Protein AF-A0A376KKJ8-F1 (afdb_monomer_lite)

Structure (mmCIF, N/CA/C/O backbone):
data_AF-A0A376KKJ8-F1
#
_entry.id   AF-A0A376KKJ8-F1
#
loop_
_atom_site.group_PDB
_atom_site.id
_atom_site.type_symbol
_atom_site.label_atom_id
_atom_site.label_alt_id
_atom_site.label_comp_id
_atom_site.label_asym_id
_atom_site.label_entity_id
_atom_site.label_seq_id
_atom_site.pdbx_PDB_ins_code
_atom_site.Cartn_x
_atom_site.Cartn_y
_atom_site.Cartn_z
_atom_site.occupancy
_atom_site.B_iso_or_equiv
_atom_site.auth_seq_id
_atom_site.auth_comp_id
_atom_site.auth_asym_id
_atom_site.auth_atom_id
_atom_site.pdbx_PDB_model_num
ATOM 1 N N . MET A 1 1 ? 28.569 -7.471 -25.775 1.00 50.12 1 MET A N 1
ATOM 2 C CA . MET A 1 1 ? 27.825 -6.444 -25.018 1.00 50.12 1 MET A CA 1
ATOM 3 C C . MET A 1 1 ? 26.397 -6.938 -24.947 1.00 50.12 1 MET A C 1
ATOM 5 O O . MET A 1 1 ? 25.691 -6.871 -25.944 1.00 50.12 1 MET A O 1
ATOM 9 N N . ASP A 1 2 ? 26.037 -7.576 -23.836 1.00 45.41 2 ASP A N 1
ATOM 10 C CA . ASP A 1 2 ? 24.750 -8.255 -23.702 1.00 45.41 2 ASP A CA 1
ATOM 11 C C . ASP A 1 2 ? 23.635 -7.220 -23.566 1.00 45.41 2 ASP A C 1
ATOM 13 O O . ASP A 1 2 ? 23.469 -6.583 -22.526 1.00 45.41 2 ASP A O 1
ATOM 17 N N . ASN A 1 3 ? 22.871 -7.044 -24.643 1.00 54.09 3 ASN A N 1
ATOM 18 C CA . ASN A 1 3 ? 21.657 -6.242 -24.657 1.00 54.09 3 ASN A CA 1
ATOM 19 C C . ASN A 1 3 ? 20.567 -6.985 -23.874 1.00 54.09 3 ASN A C 1
ATOM 21 O O . ASN A 1 3 ? 19.736 -7.686 -24.451 1.00 54.09 3 ASN A O 1
ATOM 25 N N . LYS A 1 4 ? 20.578 -6.863 -22.541 1.00 48.69 4 LYS A N 1
ATOM 26 C CA . LYS A 1 4 ? 19.458 -7.301 -21.702 1.00 48.69 4 LYS A CA 1
ATOM 27 C C . LYS A 1 4 ? 18.276 -6.362 -21.931 1.00 48.69 4 LYS A C 1
ATOM 29 O O . LYS A 1 4 ? 18.080 -5.401 -21.194 1.00 48.69 4 LYS 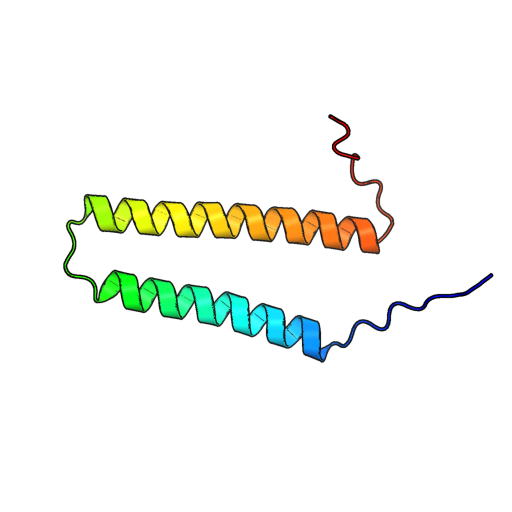A O 1
ATOM 34 N N . ILE A 1 5 ? 17.487 -6.652 -22.960 1.00 57.47 5 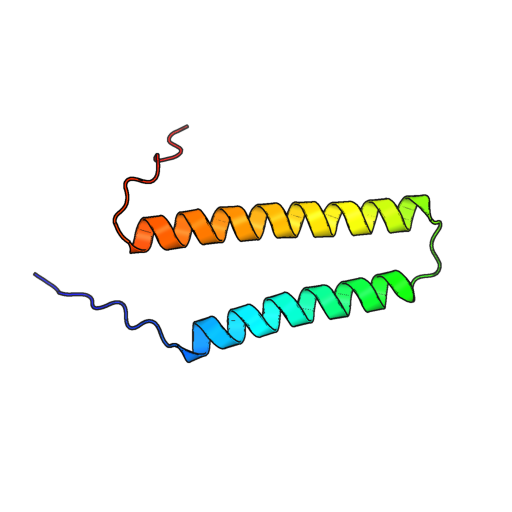ILE A N 1
ATOM 35 C CA . ILE A 1 5 ? 16.137 -6.114 -23.105 1.00 57.47 5 ILE A CA 1
ATOM 36 C C . ILE A 1 5 ? 15.360 -6.636 -21.896 1.00 57.47 5 ILE A C 1
ATOM 38 O O . ILE A 1 5 ? 15.049 -7.823 -21.811 1.00 57.47 5 ILE A O 1
ATOM 42 N N . SER A 1 6 ? 15.112 -5.771 -20.916 1.00 54.56 6 SER A N 1
ATOM 43 C CA . SER A 1 6 ? 14.190 -6.061 -19.825 1.00 54.56 6 SER A CA 1
ATOM 44 C C . SER A 1 6 ? 12.807 -6.209 -20.447 1.00 54.56 6 SER A C 1
ATOM 46 O O . SER A 1 6 ? 12.126 -5.236 -20.753 1.00 54.56 6 SER A O 1
ATOM 48 N N . THR A 1 7 ? 12.412 -7.448 -20.734 1.00 58.78 7 THR A N 1
ATOM 49 C CA . THR A 1 7 ? 11.068 -7.762 -21.207 1.00 58.78 7 THR A CA 1
ATOM 50 C C . THR A 1 7 ? 10.100 -7.492 -20.062 1.00 58.78 7 THR A C 1
ATOM 52 O O . THR A 1 7 ? 9.820 -8.363 -19.242 1.00 58.78 7 THR A O 1
ATOM 55 N N . TYR A 1 8 ? 9.618 -6.256 -19.965 1.00 60.38 8 TYR A N 1
ATOM 56 C CA . TYR A 1 8 ? 8.504 -5.924 -19.093 1.00 60.38 8 TYR A CA 1
ATOM 57 C C . TYR A 1 8 ? 7.295 -6.688 -19.608 1.00 60.38 8 TYR A C 1
ATOM 59 O O . TYR A 1 8 ? 6.794 -6.414 -20.697 1.00 60.38 8 TYR A O 1
ATOM 67 N N . SER A 1 9 ? 6.849 -7.681 -18.843 1.00 75.38 9 SER A N 1
ATOM 68 C CA . SER A 1 9 ? 5.595 -8.349 -19.150 1.00 75.38 9 SER A CA 1
ATOM 69 C C . SER A 1 9 ? 4.463 -7.377 -18.808 1.00 75.38 9 SER A C 1
ATOM 71 O O . SER A 1 9 ? 4.284 -7.073 -17.624 1.00 75.38 9 SER A O 1
ATOM 73 N N . PRO A 1 10 ? 3.685 -6.879 -19.786 1.00 74.19 10 PRO A N 1
ATOM 74 C CA . PRO A 1 10 ? 2.551 -5.995 -19.510 1.00 74.19 10 PRO A CA 1
ATOM 75 C C . PRO A 1 10 ? 1.548 -6.640 -18.541 1.00 74.19 10 PRO A C 1
ATOM 77 O O . PRO A 1 10 ? 0.889 -5.938 -17.776 1.00 74.19 10 PRO A O 1
ATOM 80 N N . ALA A 1 11 ? 1.503 -7.976 -18.490 1.00 82.12 11 ALA A N 1
ATOM 81 C CA . ALA A 1 11 ? 0.721 -8.720 -17.512 1.00 82.12 11 ALA A CA 1
ATOM 82 C C . ALA A 1 11 ? 1.168 -8.455 -16.062 1.00 82.12 11 ALA A C 1
ATOM 84 O O . ALA A 1 11 ? 0.320 -8.282 -15.192 1.00 82.12 11 ALA A O 1
ATOM 85 N N . PHE A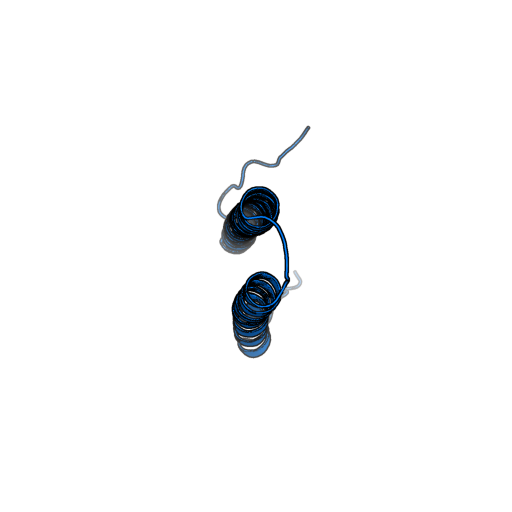 1 12 ? 2.475 -8.363 -15.787 1.00 80.56 12 PHE A N 1
ATOM 86 C CA . PHE A 1 12 ? 2.983 -8.107 -14.433 1.00 80.56 12 PHE A CA 1
ATOM 87 C C . PHE A 1 12 ? 2.583 -6.714 -13.929 1.00 80.56 12 PHE A C 1
ATOM 89 O O . PHE A 1 12 ? 2.127 -6.571 -12.795 1.00 80.56 12 PHE A O 1
ATOM 96 N N . SER A 1 13 ? 2.680 -5.696 -14.788 1.00 80.44 13 SER A N 1
ATOM 97 C CA . SER A 1 13 ? 2.259 -4.332 -14.450 1.00 80.44 13 SER A CA 1
ATOM 98 C C . SER A 1 13 ? 0.761 -4.258 -14.151 1.00 80.44 13 SER A C 1
ATOM 100 O O . SER A 1 13 ? 0.372 -3.679 -13.141 1.00 80.44 13 SER A O 1
ATOM 102 N N . ILE A 1 14 ? -0.082 -4.889 -14.972 1.00 86.12 14 ILE A N 1
ATOM 103 C CA . ILE A 1 14 ? -1.539 -4.903 -14.762 1.00 86.12 14 ILE A CA 1
ATOM 104 C C . ILE A 1 14 ? -1.898 -5.624 -13.456 1.00 86.12 14 ILE A C 1
ATOM 106 O O . ILE A 1 14 ? -2.682 -5.106 -12.662 1.00 86.12 14 ILE A O 1
ATOM 110 N N . VAL A 1 15 ? -1.293 -6.787 -13.194 1.00 89.62 15 VAL A N 1
ATOM 111 C CA . VAL A 1 15 ? -1.538 -7.554 -11.963 1.00 89.62 15 VAL A CA 1
ATOM 112 C C . VAL A 1 15 ? -1.101 -6.773 -10.721 1.00 89.62 15 VAL A C 1
ATOM 114 O O . VAL A 1 15 ? -1.821 -6.777 -9.728 1.00 89.62 15 VAL A O 1
ATOM 117 N N . SER A 1 16 ? 0.021 -6.050 -10.778 1.00 86.94 16 SER A N 1
ATOM 118 C CA . SER A 1 16 ? 0.486 -5.194 -9.677 1.00 86.94 16 SER A CA 1
ATOM 119 C C . SER A 1 16 ? -0.511 -4.073 -9.347 1.00 86.94 16 SER A C 1
ATOM 121 O O . SER A 1 16 ? -0.832 -3.845 -8.181 1.00 86.94 16 SER A O 1
ATOM 123 N N . TRP A 1 17 ? -1.083 -3.425 -10.367 1.00 86.44 17 TRP A N 1
ATOM 124 C CA . TRP A 1 17 ? -2.118 -2.402 -10.178 1.00 86.44 17 TRP A CA 1
ATOM 125 C C . TRP A 1 17 ? -3.417 -2.975 -9.607 1.00 86.44 17 TRP A C 1
ATOM 127 O O . TRP A 1 17 ? -3.999 -2.381 -8.700 1.00 86.44 17 TRP A O 1
ATOM 137 N N . ILE A 1 18 ? -3.849 -4.145 -10.082 1.00 93.50 18 ILE A N 1
ATOM 138 C CA . ILE A 1 18 ? -5.026 -4.834 -9.538 1.00 93.50 18 ILE A CA 1
ATOM 139 C C . ILE A 1 18 ? -4.790 -5.236 -8.080 1.00 93.50 18 ILE A C 1
ATOM 141 O O . ILE A 1 18 ? -5.667 -5.027 -7.247 1.00 93.50 18 ILE A O 1
ATOM 145 N N . ALA A 1 19 ? -3.610 -5.764 -7.747 1.00 92.25 19 ALA A N 1
ATOM 146 C CA . ALA A 1 19 ? -3.258 -6.127 -6.377 1.00 92.25 19 ALA A CA 1
ATOM 147 C C . ALA A 1 19 ? -3.237 -4.902 -5.449 1.00 92.25 19 ALA A C 1
ATOM 149 O O . ALA A 1 19 ? -3.736 -4.974 -4.327 1.00 92.25 19 ALA A O 1
ATOM 150 N N . LEU A 1 20 ? -2.723 -3.763 -5.924 1.00 91.75 2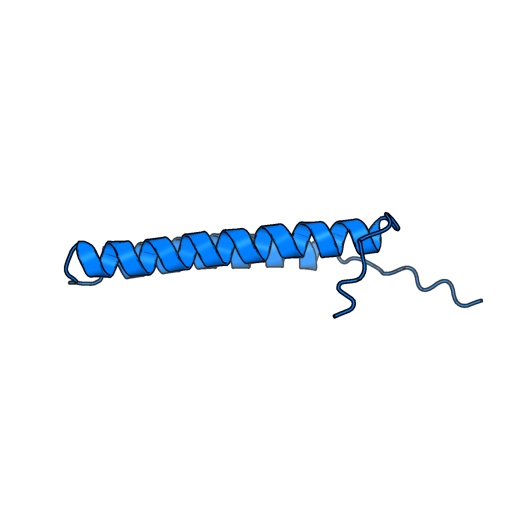0 LEU A N 1
ATOM 151 C CA . LEU A 1 20 ? -2.702 -2.512 -5.166 1.00 91.75 20 LEU A CA 1
ATOM 152 C C . LEU A 1 20 ? -4.119 -1.987 -4.903 1.00 91.75 20 LEU A C 1
ATOM 154 O O . LEU A 1 20 ? -4.481 -1.743 -3.753 1.00 91.75 20 LEU A O 1
ATOM 158 N N . VAL A 1 21 ? -4.946 -1.866 -5.946 1.00 93.88 21 VAL A N 1
ATOM 159 C CA . VAL A 1 21 ? -6.336 -1.398 -5.810 1.00 93.88 21 VAL A CA 1
ATOM 160 C C . VAL A 1 21 ? -7.162 -2.374 -4.970 1.00 93.88 21 VAL A C 1
ATOM 162 O O . VAL A 1 21 ? -7.876 -1.953 -4.062 1.00 93.88 21 VAL A O 1
ATOM 165 N N . GLY A 1 22 ? -7.021 -3.677 -5.211 1.00 96.31 22 GLY A N 1
ATOM 166 C CA . GLY A 1 22 ? -7.687 -4.724 -4.441 1.00 96.31 22 GLY A CA 1
ATOM 167 C C . GLY A 1 22 ? -7.300 -4.696 -2.961 1.00 96.31 22 GLY A C 1
ATOM 168 O O . GLY A 1 22 ? -8.173 -4.817 -2.101 1.00 96.31 22 GLY A O 1
ATOM 169 N N . GLY A 1 23 ? -6.022 -4.463 -2.650 1.00 94.38 23 GLY A N 1
ATOM 170 C CA . GLY A 1 23 ? -5.532 -4.305 -1.281 1.00 94.38 23 GLY A CA 1
ATOM 171 C C . GLY A 1 23 ? -6.139 -3.094 -0.573 1.00 94.38 23 GLY A C 1
ATOM 172 O O . GLY A 1 23 ? -6.614 -3.227 0.553 1.00 94.38 23 GLY A O 1
ATOM 173 N N . ILE A 1 24 ? -6.205 -1.939 -1.247 1.00 95.25 24 ILE A N 1
ATOM 174 C CA . ILE A 1 24 ? -6.843 -0.725 -0.710 1.00 95.25 24 ILE A CA 1
ATOM 175 C C . ILE A 1 24 ? -8.321 -0.982 -0.406 1.00 95.25 24 ILE A C 1
ATOM 177 O O . ILE A 1 24 ? -8.783 -0.694 0.696 1.00 95.25 24 ILE A O 1
ATOM 181 N N . VAL A 1 25 ? -9.061 -1.550 -1.361 1.00 96.25 25 VAL A N 1
ATOM 182 C CA . VAL A 1 25 ? -10.496 -1.826 -1.200 1.00 96.25 25 VAL A CA 1
ATOM 183 C C . VAL A 1 25 ? -10.735 -2.810 -0.058 1.00 96.25 25 VAL A C 1
ATOM 185 O O . VAL A 1 25 ? -11.556 -2.544 0.816 1.00 96.25 25 VAL A O 1
ATOM 188 N N . THR A 1 26 ? -9.985 -3.912 -0.016 1.00 95.56 26 THR A N 1
ATOM 189 C CA . THR A 1 26 ? -10.120 -4.930 1.038 1.00 95.56 26 THR A CA 1
ATOM 190 C C . THR A 1 26 ? -9.808 -4.348 2.418 1.00 95.56 26 THR A C 1
ATOM 192 O O . THR A 1 26 ? -10.532 -4.615 3.376 1.00 95.56 26 THR A O 1
ATOM 195 N N . TYR A 1 27 ? -8.780 -3.500 2.521 1.00 94.06 27 TYR A N 1
ATOM 196 C CA . TYR A 1 27 ? -8.432 -2.819 3.766 1.00 94.06 27 TYR A CA 1
ATOM 197 C C . TYR A 1 27 ? -9.539 -1.873 4.235 1.00 94.06 27 TYR A C 1
ATOM 199 O O . TYR A 1 27 ? -9.929 -1.910 5.400 1.00 94.06 27 TYR A O 1
ATOM 207 N N . LEU A 1 28 ? -10.073 -1.042 3.335 1.00 93.69 28 LEU A N 1
ATOM 208 C CA . LEU A 1 28 ? -11.144 -0.101 3.665 1.00 93.69 28 LEU A CA 1
ATOM 209 C C . LEU A 1 28 ? -12.432 -0.826 4.073 1.00 93.69 28 LEU A C 1
ATOM 211 O O . LEU A 1 28 ? -13.080 -0.403 5.026 1.00 93.69 28 LEU A O 1
ATOM 215 N N . LEU A 1 29 ? -12.773 -1.938 3.414 1.00 94.56 29 LEU A N 1
ATOM 216 C CA . LEU A 1 29 ? -13.910 -2.778 3.803 1.00 94.56 29 LEU A CA 1
ATOM 217 C C . LEU A 1 29 ? -13.713 -3.403 5.191 1.00 94.56 29 LEU A C 1
ATOM 219 O O . LEU A 1 29 ? -14.631 -3.374 6.012 1.00 94.56 29 LEU A O 1
ATOM 223 N N . GLY A 1 30 ? -12.515 -3.916 5.486 1.00 91.81 30 GLY A N 1
ATOM 224 C CA . GLY A 1 30 ? -12.181 -4.444 6.811 1.00 91.81 30 GLY A CA 1
ATOM 225 C C . GLY A 1 30 ? -12.252 -3.371 7.899 1.00 91.81 30 GLY A C 1
ATOM 226 O O . GLY A 1 30 ? -12.849 -3.586 8.952 1.00 91.81 30 GLY A O 1
ATOM 227 N N . LEU A 1 31 ? -11.716 -2.182 7.616 1.00 91.19 31 LEU A N 1
ATOM 228 C CA . LEU A 1 31 ? -11.746 -1.044 8.531 1.00 91.19 31 LEU A CA 1
ATOM 229 C C . LEU A 1 31 ? -13.171 -0.522 8.763 1.00 91.19 31 LEU A C 1
ATOM 231 O O . LEU A 1 31 ? -13.506 -0.098 9.872 1.00 91.19 31 LEU A O 1
ATOM 235 N N . TRP A 1 32 ? -14.023 -0.567 7.737 1.00 88.25 32 TRP A N 1
ATOM 236 C CA . TRP A 1 32 ? -15.434 -0.207 7.851 1.00 88.25 32 TRP A CA 1
ATOM 237 C C . TRP A 1 32 ? -16.177 -1.160 8.789 1.00 88.25 32 TRP A C 1
ATOM 239 O O . TRP A 1 32 ? -16.870 -0.698 9.695 1.00 88.25 32 TRP A O 1
ATOM 249 N N . ASN A 1 33 ? -15.966 -2.470 8.626 1.00 90.88 33 ASN A N 1
ATOM 250 C CA . ASN A 1 33 ? -16.653 -3.504 9.399 1.00 90.88 33 ASN A CA 1
ATOM 251 C C . ASN A 1 33 ? -16.120 -3.686 10.833 1.00 90.88 33 ASN A C 1
ATOM 253 O O . ASN A 1 33 ? -16.812 -4.249 11.674 1.00 90.88 33 ASN A O 1
ATOM 257 N N . ALA A 1 34 ? -14.900 -3.236 11.134 1.00 88.75 34 ALA A N 1
ATOM 258 C CA . ALA A 1 34 ? -14.338 -3.348 12.479 1.00 88.75 34 ALA A CA 1
ATOM 259 C C . ALA A 1 34 ? -15.138 -2.509 13.496 1.00 88.75 34 ALA A C 1
ATOM 261 O O . ALA A 1 34 ? -15.320 -1.310 13.297 1.00 88.75 34 ALA A O 1
ATOM 262 N N . GLU A 1 35 ? -15.578 -3.089 14.611 1.00 84.94 35 GLU A N 1
ATOM 263 C CA . GLU A 1 35 ? -16.110 -2.321 15.746 1.00 84.94 35 GLU A CA 1
ATOM 264 C C . GLU A 1 35 ? -14.944 -1.715 16.538 1.00 84.94 35 GLU A C 1
ATOM 266 O O . GLU A 1 35 ? -14.371 -2.336 17.427 1.00 84.94 35 GLU A O 1
ATOM 271 N N . MET A 1 36 ? -14.551 -0.498 16.165 1.00 87.19 36 MET A N 1
ATOM 272 C CA . MET A 1 36 ? -13.470 0.267 16.795 1.00 87.19 36 MET A CA 1
ATOM 273 C C . MET A 1 36 ? -13.899 1.718 16.990 1.00 87.19 36 MET A C 1
ATOM 275 O O . MET A 1 36 ? -14.751 2.228 16.251 1.00 87.19 36 MET A O 1
ATOM 279 N N . GLN A 1 37 ? -13.279 2.401 17.954 1.00 88.06 37 GLN A N 1
ATOM 280 C CA . GLN A 1 37 ? -13.491 3.831 18.157 1.00 88.06 37 GLN A CA 1
ATOM 281 C C . GLN A 1 37 ? -13.031 4.646 16.938 1.00 88.06 37 GLN A C 1
ATOM 283 O O . GLN A 1 37 ? -12.146 4.253 16.174 1.00 88.06 37 GLN A O 1
ATOM 288 N N . LEU A 1 38 ? -13.644 5.817 16.742 1.00 84.62 38 LEU A N 1
ATOM 289 C CA . LEU A 1 38 ? -13.397 6.643 15.558 1.00 84.62 38 LEU A CA 1
ATOM 290 C C . LEU A 1 38 ? -11.951 7.176 15.495 1.00 84.62 38 LEU A C 1
ATOM 292 O O . LEU A 1 38 ? -11.415 7.376 14.407 1.00 84.62 38 LEU A O 1
ATOM 296 N N . ASN A 1 39 ? -11.306 7.355 16.652 1.00 87.19 39 ASN A N 1
ATOM 297 C CA . ASN A 1 39 ? -9.892 7.729 16.772 1.00 87.19 39 ASN A CA 1
ATOM 298 C C . ASN A 1 39 ? -8.950 6.622 16.249 1.00 87.19 39 ASN A C 1
ATOM 300 O O . ASN A 1 39 ? -8.036 6.908 15.478 1.00 87.19 39 ASN A O 1
ATOM 304 N N . GLU A 1 40 ? -9.205 5.364 16.601 1.00 86.56 40 GLU A N 1
ATOM 305 C CA . GLU A 1 40 ? -8.442 4.190 16.183 1.00 86.56 40 GLU A CA 1
ATOM 306 C C . GLU A 1 40 ? -8.659 3.920 14.696 1.00 86.56 40 GLU A C 1
ATOM 308 O O . GLU A 1 40 ? -7.699 3.729 13.949 1.00 86.56 40 GLU A O 1
ATOM 313 N N . LYS A 1 41 ? -9.907 4.020 14.220 1.00 87.81 41 LYS A N 1
ATOM 314 C CA . LYS A 1 41 ? -10.205 3.930 12.784 1.00 87.81 41 LYS A CA 1
ATOM 315 C C . LYS A 1 41 ? -9.469 5.003 11.979 1.00 87.81 41 LYS A C 1
ATOM 317 O O . LYS A 1 41 ? -8.913 4.704 10.922 1.00 87.81 41 LYS A O 1
ATOM 322 N N . GLY A 1 42 ? -9.426 6.235 12.488 1.00 90.56 42 GLY A N 1
ATOM 323 C CA . GLY A 1 42 ? -8.674 7.335 11.882 1.00 90.56 42 GLY A CA 1
ATOM 324 C C . GLY A 1 42 ? -7.165 7.074 11.835 1.00 90.56 42 GLY A C 1
ATOM 325 O O . GLY A 1 42 ? -6.531 7.363 10.821 1.00 90.56 42 GLY A O 1
ATOM 326 N N . TYR A 1 43 ? -6.597 6.470 12.884 1.00 93.19 43 TYR A N 1
ATOM 327 C CA . TYR A 1 43 ? -5.188 6.069 12.917 1.00 93.19 43 TYR A CA 1
ATOM 328 C C . TYR A 1 43 ? -4.858 5.045 11.822 1.00 93.19 43 TYR A C 1
ATOM 330 O O . TYR A 1 43 ? -3.929 5.251 11.041 1.00 93.19 43 TYR A O 1
ATOM 338 N N . TYR A 1 44 ? -5.658 3.983 11.699 1.00 92.62 44 TYR A N 1
ATOM 339 C CA . TYR A 1 44 ? -5.484 2.969 10.655 1.00 92.62 44 TYR A CA 1
ATOM 340 C C . TYR A 1 44 ? -5.640 3.550 9.242 1.00 92.62 44 TYR A C 1
ATOM 342 O O . TYR A 1 44 ? -4.842 3.257 8.349 1.00 92.62 44 TYR A O 1
ATOM 350 N N . PHE A 1 45 ? -6.597 4.459 9.046 1.00 92.50 45 PHE A N 1
ATOM 351 C CA . PHE A 1 45 ? -6.732 5.180 7.783 1.00 92.50 45 PHE A CA 1
ATOM 352 C C . PHE A 1 45 ? -5.488 6.026 7.454 1.00 92.50 45 PHE A C 1
ATOM 354 O O . PHE A 1 45 ? -4.987 5.974 6.331 1.00 92.50 45 PHE A O 1
ATOM 361 N N . ALA A 1 46 ? -4.942 6.758 8.430 1.00 94.69 46 ALA A N 1
ATOM 362 C CA . ALA A 1 46 ? -3.728 7.550 8.240 1.00 94.69 46 ALA A CA 1
ATOM 363 C C . ALA A 1 46 ? -2.519 6.677 7.860 1.00 94.69 46 ALA A C 1
ATOM 365 O O . ALA A 1 46 ? -1.759 7.042 6.961 1.00 94.69 46 ALA A O 1
ATOM 366 N N . VAL A 1 47 ? -2.369 5.500 8.479 1.00 94.69 47 VAL A N 1
ATOM 367 C CA . VAL A 1 47 ? -1.320 4.528 8.125 1.00 94.69 47 VAL A CA 1
ATOM 368 C C . VAL A 1 47 ? -1.454 4.069 6.672 1.00 94.69 47 VAL A C 1
ATOM 370 O O . VAL A 1 47 ? -0.452 4.040 5.955 1.00 94.69 47 VAL A O 1
ATOM 373 N N . LEU A 1 48 ? -2.671 3.769 6.203 1.00 94.25 48 LEU A N 1
ATOM 374 C CA . LEU A 1 48 ? -2.904 3.418 4.799 1.00 94.25 48 LEU A CA 1
ATOM 375 C C . LEU A 1 48 ? -2.481 4.555 3.854 1.00 94.25 48 LEU A C 1
ATOM 377 O O . LEU A 1 48 ? -1.784 4.304 2.872 1.00 94.25 48 LEU A O 1
ATOM 381 N N . VAL A 1 49 ? -2.837 5.805 4.159 1.00 95.19 49 VAL A N 1
ATOM 382 C CA . VAL A 1 49 ? -2.462 6.968 3.333 1.00 95.19 49 VAL A CA 1
ATOM 383 C C . VAL A 1 49 ? -0.943 7.157 3.279 1.00 95.19 49 VAL A C 1
ATOM 385 O O . VAL A 1 49 ? -0.386 7.343 2.195 1.00 95.19 49 VAL A O 1
ATOM 388 N N . LEU A 1 50 ? -0.254 7.060 4.418 1.00 95.88 50 LEU A N 1
ATOM 389 C CA . LEU A 1 50 ? 1.209 7.151 4.478 1.00 95.88 50 LEU A CA 1
AT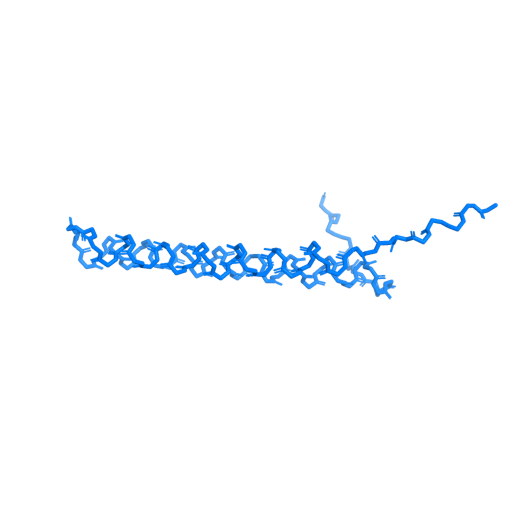OM 390 C C . LEU A 1 50 ? 1.881 6.009 3.700 1.00 95.88 50 LEU A C 1
ATOM 392 O O . LEU A 1 50 ? 2.850 6.238 2.972 1.00 95.88 50 LEU A O 1
ATOM 396 N N . GLY A 1 51 ? 1.337 4.793 3.794 1.00 94.19 51 GLY A N 1
ATOM 397 C CA . GLY A 1 51 ? 1.792 3.642 3.016 1.00 94.19 51 GLY A CA 1
ATOM 398 C C . GLY A 1 51 ? 1.645 3.856 1.507 1.00 94.19 51 GLY A C 1
ATOM 399 O O . GLY A 1 51 ? 2.593 3.619 0.757 1.00 94.19 51 GLY A O 1
ATOM 400 N N . LEU A 1 52 ? 0.499 4.379 1.056 1.00 94.25 52 LEU A N 1
ATOM 401 C CA . LEU A 1 52 ? 0.264 4.707 -0.356 1.00 94.25 52 LEU A CA 1
ATOM 402 C C . LEU A 1 52 ? 1.192 5.814 -0.857 1.00 94.25 52 LEU A C 1
ATOM 404 O O . LEU A 1 52 ? 1.715 5.720 -1.967 1.00 94.25 52 LEU A O 1
ATOM 408 N N . PHE A 1 53 ? 1.444 6.835 -0.037 1.00 93.44 53 PHE A N 1
ATOM 409 C CA . PHE A 1 53 ? 2.396 7.895 -0.359 1.00 93.44 53 PHE A CA 1
ATOM 410 C C . PHE A 1 53 ? 3.819 7.349 -0.552 1.00 93.44 53 PHE A C 1
ATOM 412 O O . PHE A 1 53 ? 4.489 7.694 -1.532 1.00 93.44 53 PHE A O 1
ATOM 419 N N . SER A 1 54 ? 4.263 6.455 0.337 1.00 93.06 54 SER A N 1
ATOM 420 C CA . SER A 1 54 ? 5.556 5.770 0.221 1.00 93.06 54 SER A CA 1
ATOM 421 C C . SER A 1 54 ? 5.632 4.919 -1.052 1.00 93.06 54 SER A C 1
ATOM 423 O O . SER A 1 54 ? 6.568 5.063 -1.842 1.00 93.06 54 SER A O 1
ATOM 425 N N . ALA A 1 55 ? 4.605 4.104 -1.320 1.00 90.88 55 ALA A N 1
ATOM 426 C CA . ALA A 1 55 ? 4.541 3.260 -2.511 1.00 90.88 55 ALA A CA 1
ATOM 427 C C . ALA A 1 55 ? 4.566 4.079 -3.814 1.00 90.88 55 ALA A C 1
ATOM 429 O O . ALA A 1 55 ? 5.325 3.757 -4.727 1.00 90.88 55 ALA A O 1
ATOM 430 N N . ALA A 1 56 ? 3.796 5.169 -3.897 1.00 90.12 56 ALA A N 1
ATOM 431 C CA . ALA A 1 56 ? 3.775 6.049 -5.065 1.00 90.12 56 ALA A CA 1
ATOM 432 C C . ALA A 1 56 ? 5.111 6.783 -5.272 1.00 90.12 56 ALA A C 1
ATOM 434 O O . ALA A 1 56 ? 5.558 6.957 -6.407 1.00 90.12 56 ALA A O 1
ATOM 435 N N . SER A 1 57 ? 5.773 7.192 -4.186 1.00 89.81 57 SER A N 1
ATOM 436 C CA . SER A 1 57 ? 7.109 7.798 -4.247 1.00 89.81 57 SER A CA 1
ATOM 437 C C . SER A 1 57 ? 8.143 6.799 -4.768 1.00 89.81 57 SER A C 1
ATOM 439 O O . S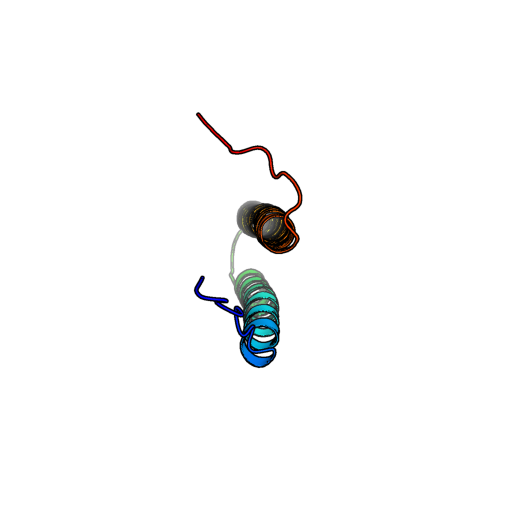ER A 1 57 ? 8.904 7.116 -5.680 1.00 89.81 57 SER A O 1
ATOM 441 N N . TYR A 1 58 ? 8.103 5.560 -4.271 1.00 88.06 58 TYR A N 1
ATOM 442 C CA . TYR A 1 58 ? 8.975 4.485 -4.734 1.00 88.06 58 TYR A CA 1
ATOM 443 C C . TYR A 1 58 ? 8.742 4.138 -6.210 1.00 88.06 58 TYR A C 1
ATOM 445 O O . TYR A 1 58 ? 9.701 4.005 -6.968 1.00 88.06 58 TYR A O 1
ATOM 453 N N . GLN A 1 59 ? 7.482 4.057 -6.651 1.00 87.38 59 GLN A N 1
ATOM 454 C CA . GLN A 1 59 ? 7.133 3.796 -8.053 1.00 87.38 59 GLN A CA 1
ATOM 455 C C . GLN A 1 59 ? 7.710 4.854 -9.004 1.00 87.38 59 GLN A C 1
ATOM 457 O O . GLN A 1 59 ? 8.193 4.494 -10.077 1.00 87.38 59 GLN A O 1
ATOM 462 N N . LYS A 1 60 ? 7.725 6.136 -8.608 1.00 82.94 60 LYS A N 1
ATOM 463 C CA . LYS A 1 60 ? 8.373 7.205 -9.389 1.00 82.94 60 LYS A CA 1
ATOM 464 C C . LYS A 1 60 ? 9.879 6.992 -9.482 1.00 82.94 60 LYS A C 1
ATOM 466 O O . LYS A 1 60 ? 10.409 6.984 -10.581 1.00 82.94 60 LYS A O 1
ATOM 471 N N . THR A 1 61 ? 10.559 6.727 -8.367 1.00 85.81 61 THR A N 1
ATOM 472 C CA . THR A 1 61 ? 12.006 6.455 -8.377 1.00 85.81 61 THR A CA 1
ATOM 473 C C . THR A 1 61 ? 12.362 5.228 -9.217 1.00 85.81 61 THR A C 1
ATOM 475 O O . THR A 1 61 ? 13.365 5.234 -9.924 1.00 85.81 61 THR A O 1
ATOM 478 N N . VAL A 1 62 ? 11.554 4.169 -9.154 1.00 83.06 62 VAL A N 1
ATOM 479 C CA . VAL A 1 62 ? 11.745 2.961 -9.962 1.00 83.06 62 VAL A CA 1
ATOM 480 C C . VAL A 1 62 ? 11.547 3.259 -11.450 1.00 83.06 62 VAL A C 1
ATOM 482 O O . VAL A 1 62 ? 12.399 2.878 -12.248 1.00 83.06 62 VAL A O 1
ATOM 485 N N . ARG A 1 63 ? 10.491 3.995 -11.826 1.00 83.44 63 ARG A N 1
ATOM 486 C CA . ARG A 1 63 ? 10.281 4.468 -13.204 1.00 83.44 63 ARG A CA 1
ATOM 487 C C . ARG A 1 63 ? 11.457 5.316 -13.689 1.00 83.44 63 ARG A C 1
ATOM 489 O O . ARG A 1 63 ? 11.992 5.043 -14.755 1.00 83.44 63 ARG A O 1
ATOM 496 N N . ASP A 1 64 ? 11.889 6.290 -12.897 1.00 79.12 64 ASP A N 1
ATOM 497 C CA . ASP A 1 64 ? 12.955 7.219 -13.279 1.00 79.12 64 ASP A CA 1
ATOM 498 C C . ASP A 1 64 ? 14.300 6.484 -13.459 1.00 79.12 64 ASP A C 1
ATOM 500 O O . ASP A 1 64 ? 15.044 6.774 -14.396 1.00 79.12 64 ASP A O 1
ATOM 504 N N . LYS A 1 65 ? 14.575 5.457 -12.635 1.00 78.25 65 LYS A N 1
ATOM 505 C CA . LYS A 1 65 ? 15.711 4.536 -12.828 1.00 78.25 65 LYS A CA 1
ATOM 506 C C . LYS A 1 65 ? 15.632 3.765 -14.147 1.00 78.25 65 LYS A C 1
ATOM 508 O O . LYS A 1 65 ? 16.670 3.505 -14.750 1.00 78.25 65 LYS A O 1
ATOM 513 N N . TYR A 1 66 ? 14.435 3.381 -14.586 1.00 73.12 66 TYR A N 1
ATOM 514 C CA . TYR A 1 66 ? 14.240 2.686 -15.861 1.00 73.12 66 TYR A CA 1
ATOM 515 C C . TYR A 1 66 ? 14.342 3.615 -17.073 1.00 73.12 66 TYR A C 1
ATOM 517 O O . TYR A 1 66 ? 14.846 3.195 -18.111 1.00 73.12 66 TYR A O 1
ATOM 525 N N . GLU A 1 67 ? 13.911 4.869 -16.942 1.00 77.44 67 GLU A N 1
ATOM 526 C CA . GLU A 1 67 ? 14.011 5.898 -17.987 1.00 77.44 67 GLU A CA 1
ATOM 527 C C . GLU A 1 67 ? 15.431 6.493 -18.105 1.00 77.44 67 GLU A C 1
ATOM 529 O O . GLU A 1 67 ? 15.690 7.312 -18.985 1.00 77.44 67 GLU A O 1
ATOM 534 N N . GLY A 1 68 ? 16.373 6.073 -17.250 1.00 68.81 68 GLY A N 1
ATOM 535 C CA . GLY A 1 68 ? 17.762 6.544 -17.266 1.00 68.81 68 GLY A CA 1
ATOM 536 C C . GLY A 1 68 ? 17.924 7.995 -16.804 1.00 68.81 68 GLY A C 1
ATOM 537 O O . GLY A 1 68 ? 18.978 8.597 -17.011 1.00 68.81 68 GLY A O 1
ATOM 538 N N . ILE A 1 69 ? 16.890 8.562 -16.178 1.00 71.50 69 ILE A N 1
ATOM 539 C CA . ILE A 1 69 ? 16.925 9.903 -15.601 1.00 71.50 69 ILE A CA 1
ATOM 540 C C . ILE A 1 69 ? 17.817 9.833 -14.352 1.00 71.50 69 ILE A C 1
ATOM 542 O O . ILE A 1 69 ? 17.677 8.881 -13.578 1.00 71.50 69 ILE A O 1
ATOM 546 N N . PRO A 1 70 ? 18.729 10.798 -14.108 1.00 67.19 70 PRO A N 1
ATOM 547 C CA . PRO A 1 70 ? 19.563 10.799 -12.912 1.00 67.19 70 PRO A CA 1
ATOM 548 C C . PRO A 1 70 ? 18.698 10.907 -11.651 1.00 67.19 70 PRO A C 1
ATOM 550 O O . PRO A 1 70 ? 18.371 11.995 -11.180 1.00 67.19 70 PRO A O 1
ATOM 553 N N . THR A 1 71 ? 18.311 9.771 -11.078 1.00 65.44 71 THR A N 1
ATOM 554 C CA . THR A 1 71 ? 17.763 9.737 -9.727 1.00 65.44 71 THR A CA 1
ATOM 555 C C . THR A 1 71 ? 18.923 9.980 -8.784 1.00 65.44 71 THR A C 1
ATOM 557 O O . THR A 1 71 ? 19.908 9.238 -8.843 1.00 65.44 71 THR A O 1
ATOM 560 N N . LEU A 1 72 ? 18.819 10.997 -7.928 1.00 65.00 72 LEU A N 1
ATOM 561 C CA . LEU A 1 72 ? 19.792 11.232 -6.864 1.00 65.00 72 LEU A CA 1
ATOM 562 C C . LEU A 1 72 ? 20.017 9.899 -6.132 1.00 65.00 72 LEU A C 1
ATOM 564 O O . LEU A 1 72 ? 19.050 9.335 -5.606 1.00 65.00 72 LEU A O 1
ATOM 568 N N . PRO A 1 73 ? 21.238 9.339 -6.139 1.00 56.38 73 PRO A N 1
ATOM 569 C CA . PRO A 1 73 ? 21.493 8.157 -5.352 1.00 56.38 73 PRO A CA 1
ATOM 570 C C . PRO A 1 73 ? 21.366 8.615 -3.899 1.00 56.38 73 PRO A C 1
ATOM 572 O O . PRO A 1 73 ? 22.026 9.563 -3.478 1.00 56.38 73 PRO A O 1
ATOM 575 N N . PHE A 1 74 ? 20.461 7.996 -3.146 1.00 62.31 74 PHE A N 1
ATOM 576 C CA . PHE A 1 74 ? 20.444 8.117 -1.694 1.00 62.31 74 PHE A CA 1
ATOM 577 C C . PHE A 1 74 ? 21.710 7.419 -1.182 1.00 62.31 74 PHE A C 1
ATOM 579 O O . PHE A 1 74 ? 21.687 6.252 -0.811 1.00 62.31 74 PHE A O 1
ATOM 586 N N . ILE A 1 75 ? 22.841 8.109 -1.318 1.00 53.03 75 ILE A N 1
ATOM 587 C CA . ILE A 1 75 ? 24.090 7.815 -0.635 1.00 53.03 75 ILE A CA 1
ATOM 588 C C . ILE A 1 75 ? 23.980 8.593 0.668 1.00 53.03 75 ILE A C 1
ATOM 590 O O . ILE A 1 75 ? 24.271 9.788 0.730 1.00 53.03 75 ILE A O 1
ATOM 594 N N . ILE A 1 76 ? 23.449 7.896 1.665 1.00 49.88 76 ILE A N 1
ATOM 595 C CA . ILE A 1 76 ? 23.894 8.032 3.047 1.00 49.88 76 ILE A CA 1
ATOM 596 C C . ILE A 1 76 ? 24.749 6.801 3.328 1.00 49.88 76 ILE A C 1
ATOM 598 O O . ILE A 1 76 ? 24.354 5.715 2.840 1.00 49.88 76 ILE A O 1
#

Organism: Escherichia coli (NCBI:txid562)

Foldseek 3Di:
DDPPPPPDDVVVVVVVVVCLVVVVVVQVVVLVPDPDDPVVSVVSVVVVVVVVVVVVVVVVLVVCVVVVNPDPPPPD

pLDDT: mean 81.94, std 14.22, range [45.41, 96.31]

Sequence (76 aa):
MDNKISTYSPAFSIVSWIALVGGIVTYLLGLWNAEMQLNEKGYYFAVLVLGLFSAASYQKTVRDKYEGIPTLPFII

Secondary structure (DSSP, 8-state):
---------HHHHHHHHHHHHHHHHHHHHHHHHS---HHHHHHHHHHHHHHHHHHHHHHHHHHHHHTT--PPP---

InterPro domains:
  IPR008024 YiaAB two helix [PF05360] (12-64)
  IPR038972 Inner membrane protein YiaA-like [PTHR37290] (1-68)

Radius of gyration: 17.72 Å; chains: 1; bounding box: 44×20×43 Å